Protein AF-A0A2M7W6X8-F1 (afdb_monomer_lite)

Structure (mmCIF, N/CA/C/O backbone):
data_AF-A0A2M7W6X8-F1
#
_entry.id   AF-A0A2M7W6X8-F1
#
loop_
_atom_site.group_PDB
_atom_site.id
_atom_site.type_symbol
_atom_site.label_atom_id
_atom_site.label_alt_id
_atom_site.label_comp_id
_atom_site.label_asym_id
_atom_site.label_entity_id
_atom_site.label_seq_id
_atom_site.pdbx_PDB_ins_code
_atom_site.Cartn_x
_atom_site.Cartn_y
_atom_site.Cartn_z
_atom_site.occupancy
_atom_site.B_iso_or_equiv
_atom_site.auth_seq_id
_atom_site.auth_comp_id
_atom_site.auth_asym_id
_atom_site.auth_atom_id
_atom_site.pdbx_PDB_model_num
ATOM 1 N N . MET A 1 1 ? -11.331 3.456 -8.101 1.00 62.81 1 MET A N 1
ATOM 2 C CA . MET A 1 1 ? -9.957 2.945 -7.895 1.00 62.81 1 MET A CA 1
ATOM 3 C C . MET A 1 1 ? -10.011 2.238 -6.554 1.00 62.81 1 MET A C 1
ATOM 5 O O . MET A 1 1 ? -10.467 2.888 -5.630 1.00 62.81 1 MET A O 1
ATOM 9 N N . ASN A 1 2 ? -9.707 0.939 -6.472 1.00 88.06 2 ASN A N 1
ATOM 10 C CA . ASN A 1 2 ? -9.839 0.205 -5.204 1.00 88.06 2 ASN A CA 1
ATOM 11 C C . ASN A 1 2 ? -8.715 0.594 -4.222 1.00 88.06 2 ASN A C 1
ATOM 13 O O . ASN A 1 2 ? -7.694 1.155 -4.641 1.00 88.06 2 ASN A O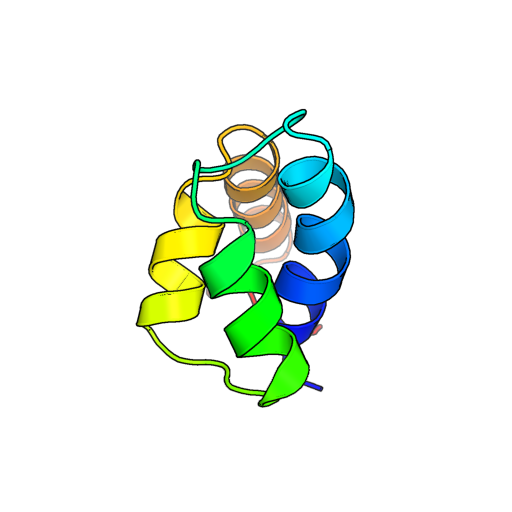 1
ATOM 17 N N . GLY A 1 3 ? -8.902 0.319 -2.930 1.00 93.19 3 GLY A N 1
ATOM 18 C CA . GLY A 1 3 ? -7.981 0.777 -1.883 1.00 93.19 3 GLY A CA 1
ATOM 19 C C . GLY A 1 3 ? -6.584 0.162 -2.006 1.00 93.19 3 GLY A C 1
ATOM 20 O O . GLY A 1 3 ? -5.586 0.844 -1.779 1.00 93.19 3 GLY A O 1
ATOM 21 N N . LEU A 1 4 ? -6.480 -1.058 -2.543 1.00 94.56 4 LEU A N 1
ATOM 22 C CA . LEU A 1 4 ? -5.203 -1.698 -2.871 1.00 94.56 4 LEU A CA 1
ATOM 23 C C . LEU A 1 4 ? -4.403 -0.914 -3.933 1.00 94.56 4 LEU A C 1
ATOM 25 O O . LEU A 1 4 ? -3.218 -0.634 -3.747 1.00 94.56 4 LEU A O 1
ATOM 29 N N . SER A 1 5 ? -5.046 -0.501 -5.033 1.00 93.62 5 SER A N 1
ATOM 30 C CA . SER A 1 5 ? -4.430 0.353 -6.061 1.00 93.62 5 SER A CA 1
ATOM 31 C C . SER A 1 5 ? -4.067 1.735 -5.520 1.00 93.62 5 SER A C 1
ATOM 33 O O . SER A 1 5 ? -3.035 2.296 -5.894 1.00 93.62 5 SER A O 1
ATOM 35 N N . LEU A 1 6 ? -4.905 2.294 -4.642 1.00 94.25 6 LEU A N 1
ATOM 36 C CA . LEU A 1 6 ? -4.642 3.580 -4.002 1.00 94.25 6 LEU A CA 1
ATOM 37 C C . LEU A 1 6 ? -3.394 3.503 -3.115 1.00 94.25 6 LEU A C 1
ATOM 39 O O . LEU A 1 6 ? -2.501 4.343 -3.232 1.00 94.25 6 LEU A O 1
ATOM 43 N N . CYS A 1 7 ? -3.307 2.462 -2.289 1.00 95.19 7 CYS A N 1
ATOM 44 C CA . CYS A 1 7 ? -2.163 2.180 -1.436 1.00 95.19 7 CYS A CA 1
ATOM 45 C C . CYS A 1 7 ? -0.882 2.014 -2.267 1.00 95.19 7 CYS A C 1
ATOM 47 O O . CYS A 1 7 ? 0.108 2.702 -2.018 1.00 95.19 7 CYS A O 1
ATOM 49 N N . ALA A 1 8 ? -0.926 1.204 -3.331 1.00 95.12 8 ALA A N 1
ATOM 50 C CA . ALA A 1 8 ? 0.205 1.007 -4.237 1.00 95.12 8 ALA A CA 1
ATOM 51 C C . ALA A 1 8 ? 0.710 2.316 -4.861 1.00 95.12 8 ALA A C 1
ATOM 53 O O . ALA A 1 8 ? 1.920 2.534 -4.962 1.00 95.12 8 ALA A O 1
ATOM 54 N N . ARG A 1 9 ? -0.203 3.223 -5.231 1.00 94.31 9 ARG A N 1
ATOM 55 C CA . ARG A 1 9 ? 0.146 4.532 -5.800 1.00 94.31 9 ARG A CA 1
ATOM 56 C C . ARG A 1 9 ? 0.959 5.380 -4.821 1.00 94.31 9 ARG A C 1
ATOM 58 O O . ARG A 1 9 ? 1.916 6.027 -5.239 1.00 94.31 9 ARG A O 1
ATOM 65 N N . TYR A 1 10 ? 0.602 5.372 -3.537 1.00 93.56 10 TYR A N 1
ATOM 66 C CA . TYR A 1 10 ? 1.339 6.108 -2.504 1.00 93.56 10 TYR A CA 1
ATOM 67 C C . TYR A 1 10 ? 2.612 5.387 -2.048 1.00 93.56 10 TYR A C 1
ATOM 69 O O . TYR A 1 10 ? 3.607 6.044 -1.745 1.00 93.56 10 TYR A O 1
ATOM 77 N N . ALA A 1 11 ? 2.620 4.054 -2.066 1.00 94.38 11 ALA A N 1
ATOM 78 C CA . ALA A 1 11 ? 3.786 3.240 -1.741 1.00 94.38 11 ALA A CA 1
ATOM 79 C C . ALA A 1 11 ? 4.900 3.328 -2.805 1.00 94.38 11 ALA A C 1
ATOM 81 O O . ALA A 1 11 ? 6.074 3.122 -2.492 1.00 94.38 11 ALA A O 1
ATOM 82 N N . PHE A 1 12 ? 4.564 3.667 -4.056 1.00 93.94 12 PHE A N 1
ATOM 83 C CA . PHE A 1 12 ? 5.513 3.681 -5.172 1.00 93.94 12 PHE A CA 1
ATOM 84 C C . PHE A 1 12 ? 6.686 4.644 -4.987 1.00 93.94 12 PHE A C 1
ATOM 86 O O . PHE A 1 12 ? 7.831 4.229 -5.131 1.00 93.94 12 PHE A O 1
ATOM 93 N N . ALA A 1 13 ? 6.434 5.912 -4.654 1.00 92.81 13 ALA A N 1
ATOM 94 C CA . ALA A 1 13 ? 7.498 6.908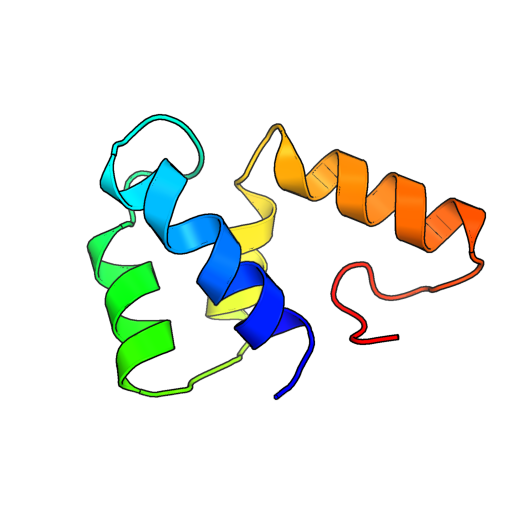 -4.522 1.00 92.81 13 ALA A CA 1
ATOM 95 C C . ALA A 1 13 ? 8.554 6.539 -3.453 1.00 92.81 13 ALA A C 1
ATOM 97 O O . ALA A 1 13 ? 9.740 6.492 -3.797 1.00 92.81 13 ALA A O 1
ATOM 98 N N . PRO A 1 14 ? 8.187 6.222 -2.192 1.00 90.69 14 PRO A N 1
ATOM 99 C CA . PRO A 1 14 ? 9.173 5.826 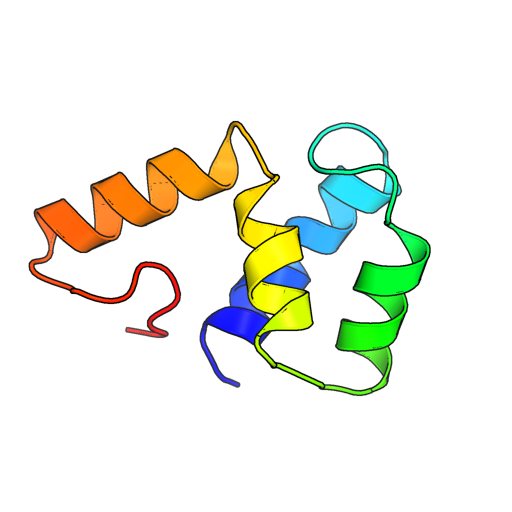-1.186 1.00 90.69 14 PRO A CA 1
ATOM 100 C C . PRO A 1 14 ? 9.862 4.496 -1.523 1.00 90.69 14 PRO A C 1
ATOM 102 O O . PRO A 1 14 ? 11.035 4.326 -1.190 1.00 90.69 14 PRO A O 1
ATOM 105 N N . ASN A 1 15 ? 9.184 3.576 -2.217 1.00 92.50 15 ASN A N 1
ATOM 106 C CA . ASN A 1 15 ? 9.787 2.316 -2.646 1.00 92.50 15 ASN A CA 1
ATOM 107 C C . ASN A 1 15 ? 10.782 2.490 -3.797 1.00 92.50 15 ASN A C 1
ATOM 109 O O . ASN A 1 15 ? 11.883 1.942 -3.758 1.00 92.50 15 ASN A O 1
ATOM 113 N N . TYR A 1 16 ? 10.443 3.301 -4.798 1.00 91.31 16 TYR A N 1
ATOM 114 C CA . TYR A 1 16 ? 11.318 3.628 -5.922 1.00 91.31 16 TYR A CA 1
ATOM 115 C C . TYR A 1 16 ? 12.599 4.338 -5.463 1.00 91.31 16 TYR A C 1
ATOM 117 O O . TYR A 1 16 ? 13.688 4.028 -5.943 1.00 91.31 16 TYR A O 1
ATOM 125 N N . LEU A 1 17 ? 12.484 5.229 -4.472 1.00 91.75 17 LEU A N 1
ATOM 126 C CA . LEU A 1 17 ? 13.613 5.931 -3.851 1.00 91.75 17 LEU A CA 1
ATOM 127 C C . LEU A 1 17 ? 14.371 5.094 -2.804 1.00 91.75 17 LEU A C 1
ATOM 129 O O . LEU A 1 17 ? 15.339 5.582 -2.226 1.00 91.75 17 LEU A O 1
ATOM 133 N N . LYS A 1 18 ? 13.963 3.836 -2.577 1.00 88.44 18 LYS A N 1
ATOM 134 C CA . LYS A 1 18 ? 14.562 2.897 -1.611 1.00 88.44 18 LYS A CA 1
ATOM 135 C C . LYS A 1 18 ? 14.520 3.361 -0.149 1.00 88.44 18 LYS A C 1
ATOM 137 O O . LYS A 1 18 ? 15.359 2.957 0.650 1.00 88.44 18 LYS A O 1
ATOM 142 N N . TYR A 1 19 ? 13.537 4.180 0.215 1.00 87.69 19 TYR A N 1
ATOM 143 C CA . TYR A 1 19 ? 13.324 4.589 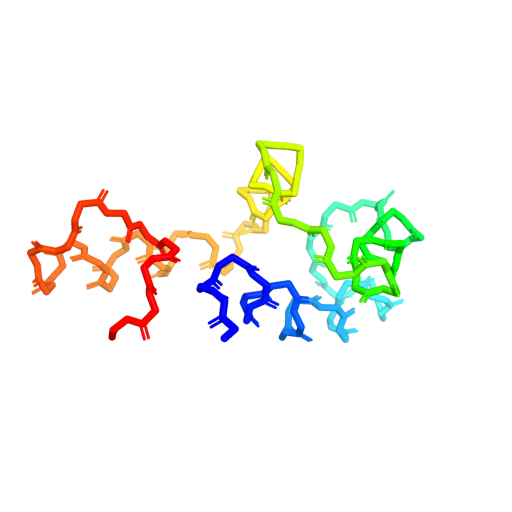1.604 1.00 87.69 19 TYR A CA 1
ATOM 144 C C . TYR A 1 19 ? 12.516 3.563 2.405 1.00 87.69 19 TYR A C 1
ATOM 146 O O . TYR A 1 19 ? 12.718 3.448 3.610 1.00 87.69 19 TYR A O 1
ATOM 154 N N . CYS A 1 20 ? 11.588 2.838 1.768 1.00 86.38 20 CYS A N 1
ATOM 155 C CA . CYS A 1 20 ? 10.714 1.879 2.450 1.00 86.38 20 CYS A CA 1
ATOM 156 C C . CYS A 1 20 ? 10.193 0.777 1.510 1.00 86.38 20 CYS A C 1
ATOM 158 O O . CYS A 1 20 ? 10.046 0.983 0.304 1.00 86.38 20 CYS A O 1
ATOM 160 N N . GLY A 1 21 ? 9.846 -0.376 2.084 1.00 86.06 21 GLY A N 1
ATOM 161 C CA . GLY A 1 21 ? 9.250 -1.509 1.380 1.00 86.06 21 GLY A CA 1
ATOM 162 C C . GLY A 1 21 ? 10.279 -2.480 0.787 1.00 86.06 21 GLY A C 1
ATOM 163 O O . GLY A 1 21 ? 11.486 -2.266 0.900 1.00 86.06 21 GLY A O 1
ATOM 164 N N . PRO A 1 22 ? 9.811 -3.571 0.161 1.00 86.00 22 PRO A N 1
ATOM 165 C CA . PRO A 1 22 ? 10.671 -4.615 -0.388 1.00 86.00 22 PRO A CA 1
ATOM 166 C C . PRO A 1 22 ? 11.450 -4.129 -1.622 1.00 86.00 22 PRO A C 1
ATOM 168 O O . PRO A 1 22 ? 11.010 -3.211 -2.317 1.00 86.00 22 PRO A O 1
ATOM 171 N N . ASP A 1 23 ? 12.562 -4.795 -1.955 1.00 86.94 23 ASP A N 1
ATOM 172 C CA . ASP A 1 23 ? 13.357 -4.542 -3.175 1.00 86.94 23 ASP A CA 1
ATOM 173 C C . ASP A 1 23 ? 12.645 -5.079 -4.439 1.00 86.94 23 ASP A C 1
ATOM 175 O O . ASP A 1 23 ? 13.098 -5.998 -5.118 1.00 86.94 23 ASP A O 1
ATOM 179 N N . LYS A 1 24 ? 11.438 -4.559 -4.690 1.00 87.12 24 LYS A N 1
ATOM 180 C CA . LYS A 1 24 ? 10.479 -4.977 -5.729 1.00 87.12 24 LYS A CA 1
ATOM 181 C C . LYS A 1 24 ? 9.849 -3.771 -6.441 1.00 87.12 24 LYS A C 1
ATOM 183 O O . LYS A 1 24 ? 8.741 -3.829 -6.963 1.00 87.12 24 LYS A O 1
ATOM 188 N N . ASN A 1 25 ? 10.590 -2.675 -6.528 1.00 86.56 25 ASN A N 1
ATOM 189 C CA . ASN A 1 25 ? 10.175 -1.394 -7.111 1.00 86.56 25 ASN A CA 1
ATOM 190 C C . ASN A 1 25 ? 9.750 -1.512 -8.583 1.00 86.56 25 ASN A C 1
ATOM 192 O O . ASN A 1 25 ? 8.798 -0.854 -9.002 1.00 86.56 25 ASN A O 1
ATOM 196 N N . ARG A 1 26 ? 10.391 -2.394 -9.365 1.00 88.94 26 ARG A N 1
ATOM 197 C CA . ARG A 1 26 ? 9.967 -2.689 -10.748 1.00 88.94 26 ARG A CA 1
ATOM 198 C C . ARG A 1 26 ? 8.642 -3.447 -10.825 1.00 88.94 26 ARG A C 1
ATOM 200 O O . ARG A 1 26 ? 7.836 -3.154 -11.701 1.00 88.94 26 ARG A O 1
ATOM 207 N N . GLU A 1 27 ? 8.412 -4.395 -9.922 1.00 91.38 27 GLU A N 1
ATOM 208 C CA . GLU A 1 27 ? 7.145 -5.131 -9.863 1.00 91.38 27 GLU A CA 1
ATOM 209 C C . GLU A 1 27 ? 6.001 -4.196 -9.440 1.00 91.38 27 GLU A C 1
ATOM 211 O O . GLU A 1 27 ? 4.961 -4.181 -10.094 1.00 91.38 27 GLU A O 1
ATOM 216 N N . LEU A 1 28 ? 6.214 -3.347 -8.425 1.00 91.69 28 LEU A N 1
ATOM 217 C CA . LEU A 1 28 ? 5.227 -2.350 -7.992 1.00 91.69 28 LEU A CA 1
ATOM 218 C C . LEU A 1 28 ? 4.875 -1.359 -9.116 1.00 91.69 28 LEU A C 1
ATOM 220 O O . LEU A 1 28 ? 3.704 -1.035 -9.312 1.00 91.69 28 LEU A O 1
ATOM 224 N N . ALA A 1 29 ? 5.870 -0.928 -9.901 1.00 91.75 29 ALA A N 1
ATOM 225 C CA . ALA A 1 29 ? 5.645 -0.118 -11.099 1.00 91.75 29 ALA A CA 1
ATOM 226 C C . ALA A 1 29 ? 4.767 -0.845 -12.133 1.00 91.75 29 ALA A C 1
ATOM 228 O O . ALA A 1 29 ? 3.887 -0.230 -12.731 1.00 91.75 29 ALA A O 1
ATOM 229 N N . GLY A 1 30 ? 4.986 -2.150 -12.322 1.00 93.75 30 GLY A N 1
ATOM 230 C CA . GLY A 1 30 ? 4.192 -2.994 -13.215 1.00 93.75 30 GLY A CA 1
ATOM 231 C C . GLY A 1 30 ? 2.723 -3.067 -12.799 1.00 93.75 30 GLY A C 1
ATOM 232 O O . GLY A 1 30 ? 1.845 -2.840 -13.631 1.00 93.75 30 GLY A O 1
ATOM 233 N N . TYR A 1 31 ? 2.442 -3.291 -11.510 1.00 93.75 31 TYR A N 1
ATOM 234 C CA . TYR A 1 31 ? 1.068 -3.284 -10.989 1.00 93.75 31 TYR A CA 1
ATOM 235 C C . TYR A 1 31 ? 0.351 -1.957 -11.269 1.00 93.75 31 TYR A C 1
ATOM 237 O O . TYR A 1 31 ? -0.799 -1.960 -11.708 1.00 93.75 31 TYR A O 1
ATOM 245 N N . LEU A 1 32 ? 1.041 -0.824 -11.090 1.00 91.81 32 LEU A N 1
ATOM 246 C CA . LEU A 1 32 ? 0.485 0.498 -11.388 1.00 91.81 32 LEU A CA 1
ATOM 247 C C . LEU A 1 32 ? 0.268 0.727 -12.887 1.00 91.81 32 LEU A C 1
ATOM 249 O O . LEU A 1 32 ? -0.794 1.206 -13.281 1.00 91.81 32 LEU A O 1
ATOM 253 N N . ALA A 1 33 ? 1.240 0.360 -13.725 1.00 94.06 33 ALA A N 1
ATOM 254 C CA . ALA A 1 33 ? 1.153 0.524 -15.175 1.00 94.06 33 ALA A CA 1
ATOM 255 C C . ALA A 1 33 ? 0.008 -0.297 -15.788 1.00 94.06 33 ALA A C 1
ATOM 257 O O . ALA A 1 33 ? -0.665 0.167 -16.707 1.00 94.06 33 ALA A O 1
ATOM 258 N N . HIS A 1 34 ? -0.240 -1.496 -15.257 1.00 93.56 34 HIS A N 1
ATOM 259 C CA . HIS A 1 34 ? -1.302 -2.386 -15.725 1.00 93.56 34 HIS A CA 1
ATOM 260 C C . HIS A 1 34 ? -2.623 -2.226 -14.962 1.00 93.56 34 HIS A C 1
ATOM 262 O O . HIS A 1 34 ? -3.594 -2.898 -15.299 1.00 93.56 34 HIS A O 1
ATOM 268 N N . SER A 1 35 ? -2.684 -1.337 -13.961 1.00 90.94 35 SER A N 1
ATOM 269 C CA . SER A 1 35 ? -3.854 -1.161 -13.084 1.00 90.94 35 SER A CA 1
ATOM 270 C C . SER A 1 35 ? -4.358 -2.484 -12.481 1.00 90.94 35 SER A C 1
ATOM 272 O O . SER A 1 35 ? -5.562 -2.706 -12.361 1.00 90.94 35 SER A O 1
ATOM 274 N N . VAL A 1 36 ? -3.429 -3.374 -12.119 1.00 93.25 36 VAL A N 1
ATOM 275 C CA . VAL A 1 36 ? -3.726 -4.688 -11.533 1.00 93.25 36 VAL A CA 1
ATOM 276 C C . VAL A 1 36 ? -3.703 -4.576 -10.013 1.00 93.25 36 VAL A C 1
ATOM 278 O O . VAL A 1 36 ? -2.781 -4.006 -9.436 1.00 93.25 36 VAL A O 1
ATOM 281 N N . ALA A 1 37 ? -4.718 -5.142 -9.366 1.00 92.12 37 ALA A N 1
ATOM 282 C CA . ALA A 1 37 ? -4.838 -5.212 -7.918 1.00 92.12 37 ALA A CA 1
ATOM 283 C C . ALA A 1 37 ? -5.296 -6.617 -7.523 1.00 92.12 37 ALA A C 1
ATOM 285 O O . ALA A 1 37 ? -6.481 -6.935 -7.600 1.00 92.12 37 ALA A O 1
ATOM 286 N N . ASP A 1 38 ? -4.339 -7.457 -7.144 1.00 93.75 38 ASP A N 1
ATOM 287 C CA . ASP A 1 38 ? -4.548 -8.863 -6.811 1.00 93.75 38 ASP A CA 1
ATOM 288 C C . ASP A 1 38 ? -3.851 -9.243 -5.491 1.00 93.75 38 ASP A C 1
ATOM 290 O O . ASP A 1 38 ? -3.272 -8.407 -4.790 1.00 93.75 38 ASP A O 1
ATOM 294 N N . ALA A 1 39 ? -3.900 -10.531 -5.143 1.00 93.50 39 ALA A N 1
ATOM 295 C CA . ALA A 1 39 ? -3.248 -11.051 -3.946 1.00 93.50 39 ALA A CA 1
ATOM 296 C C . ALA A 1 39 ? -1.718 -10.859 -3.961 1.00 93.50 39 ALA A C 1
ATOM 298 O O . ALA A 1 39 ? -1.113 -10.712 -2.901 1.00 93.50 39 ALA A O 1
ATOM 299 N N . GLY A 1 40 ? -1.086 -10.830 -5.139 1.00 94.00 40 GLY A N 1
ATOM 300 C CA . GLY A 1 40 ? 0.348 -10.588 -5.275 1.00 94.00 40 GLY A CA 1
ATOM 301 C C . GLY A 1 40 ? 0.720 -9.158 -4.891 1.00 94.00 40 GLY A C 1
ATOM 302 O O . GLY A 1 40 ? 1.684 -8.952 -4.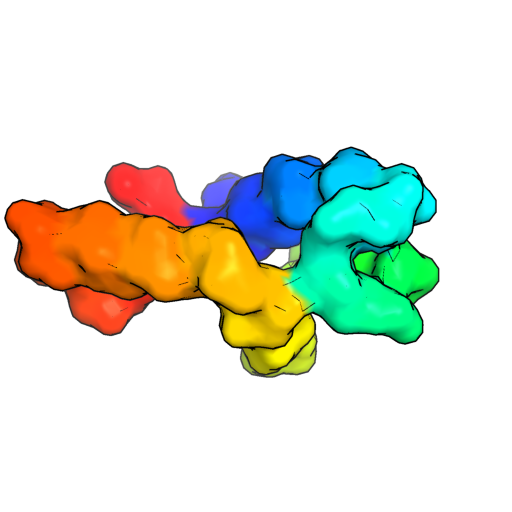148 1.00 94.00 40 GLY A O 1
ATOM 303 N N . LEU A 1 41 ? -0.082 -8.179 -5.322 1.00 94.62 41 LEU A N 1
ATOM 304 C CA . LEU A 1 41 ? 0.068 -6.791 -4.891 1.00 94.62 41 LEU A CA 1
ATOM 305 C C . LEU A 1 41 ? -0.143 -6.652 -3.379 1.00 94.62 41 LEU A C 1
ATOM 307 O O . LEU A 1 41 ? 0.664 -6.001 -2.716 1.00 94.62 41 LEU A O 1
ATOM 311 N N . LYS A 1 42 ? -1.174 -7.303 -2.821 1.00 95.38 42 LYS A N 1
ATOM 312 C CA . LYS A 1 42 ? -1.432 -7.290 -1.371 1.00 95.38 42 LYS A CA 1
ATOM 313 C C . LYS A 1 42 ? -0.219 -7.796 -0.585 1.00 95.38 42 LYS A C 1
ATOM 315 O O . LYS A 1 42 ? 0.315 -7.061 0.240 1.00 95.38 42 LYS A O 1
ATOM 320 N N . LEU A 1 43 ? 0.294 -8.981 -0.922 1.00 94.25 43 LEU A N 1
ATOM 321 C CA . LEU A 1 43 ? 1.477 -9.561 -0.274 1.00 94.25 43 LEU A CA 1
ATOM 322 C C . LEU A 1 43 ? 2.715 -8.657 -0.354 1.00 94.25 43 LEU A C 1
ATOM 324 O O . LEU A 1 43 ? 3.566 -8.699 0.532 1.00 94.25 43 LEU A O 1
ATOM 328 N N . MET A 1 44 ? 2.846 -7.850 -1.411 1.00 93.88 44 MET A N 1
ATOM 329 C CA . MET A 1 44 ? 3.931 -6.877 -1.525 1.00 93.88 44 MET A CA 1
ATOM 330 C C . MET A 1 44 ? 3.741 -5.687 -0.582 1.00 93.88 44 MET A C 1
ATOM 332 O O . MET A 1 44 ? 4.699 -5.272 0.071 1.00 93.88 44 MET A O 1
ATOM 336 N N . LEU A 1 45 ? 2.525 -5.143 -0.505 1.00 95.12 45 LEU A N 1
ATOM 337 C CA . LEU A 1 45 ? 2.197 -4.003 0.353 1.00 95.12 45 LEU A CA 1
ATOM 338 C C . LEU A 1 45 ? 2.305 -4.358 1.842 1.00 95.12 45 LEU A C 1
ATOM 340 O O . LEU A 1 45 ? 2.773 -3.538 2.629 1.00 95.12 45 LEU A O 1
ATOM 344 N N . GLU A 1 46 ? 1.997 -5.601 2.216 1.00 95.38 46 GLU A N 1
ATOM 345 C CA . GLU A 1 46 ? 2.197 -6.130 3.574 1.00 95.38 46 GLU A CA 1
ATOM 346 C C . GLU A 1 46 ? 3.670 -6.113 4.028 1.00 95.38 46 GLU A C 1
ATOM 348 O O . GLU A 1 46 ? 3.957 -6.131 5.224 1.00 95.38 46 GLU A O 1
ATOM 353 N N . LYS A 1 47 ? 4.635 -6.055 3.097 1.00 94.44 47 LYS A N 1
ATOM 354 C CA . LYS A 1 47 ? 6.075 -5.974 3.415 1.00 94.44 47 LYS A CA 1
ATOM 355 C C . LYS A 1 47 ? 6.562 -4.561 3.735 1.00 94.44 47 LYS A C 1
ATOM 357 O O . LYS A 1 47 ? 7.743 -4.383 4.024 1.00 94.44 47 LYS A O 1
ATOM 362 N N . PHE A 1 48 ? 5.701 -3.550 3.679 1.00 94.12 48 PHE A N 1
ATOM 363 C CA . PHE A 1 48 ? 6.067 -2.201 4.101 1.00 94.12 48 PHE A CA 1
ATOM 364 C C . PHE A 1 48 ? 5.954 -2.088 5.622 1.00 94.12 48 PHE A C 1
ATOM 366 O O . PHE A 1 48 ? 4.888 -1.794 6.156 1.00 94.12 48 PHE A O 1
ATOM 373 N N . GLU A 1 49 ? 7.081 -2.280 6.306 1.00 90.69 49 GLU A N 1
ATOM 374 C CA . GLU A 1 49 ? 7.171 -2.362 7.773 1.00 90.69 49 GLU A CA 1
ATOM 375 C C . GLU A 1 49 ? 6.625 -1.137 8.516 1.00 90.69 49 GLU A C 1
ATOM 377 O O . GLU A 1 49 ? 6.153 -1.268 9.638 1.00 90.69 49 GLU A O 1
ATOM 382 N N . ALA A 1 50 ? 6.664 0.049 7.905 1.00 89.94 50 ALA A N 1
ATOM 383 C CA . ALA A 1 50 ? 6.058 1.244 8.486 1.00 89.94 50 ALA A CA 1
ATOM 384 C C . ALA A 1 50 ? 4.577 1.373 8.099 1.00 89.94 50 ALA A C 1
ATOM 386 O O . ALA A 1 50 ? 3.714 1.516 8.955 1.00 89.94 50 ALA A O 1
ATOM 387 N N . MET A 1 51 ? 4.271 1.320 6.802 1.00 94.88 51 MET A N 1
ATOM 388 C CA . MET A 1 51 ? 2.932 1.607 6.278 1.00 94.88 51 MET A CA 1
ATOM 389 C C . MET A 1 51 ? 1.888 0.573 6.716 1.00 94.88 51 MET A C 1
ATOM 391 O O . MET A 1 51 ? 0.795 0.953 7.130 1.00 94.88 51 MET A O 1
ATOM 395 N N . TYR A 1 52 ? 2.209 -0.720 6.623 1.00 95.94 52 TYR A N 1
ATOM 396 C CA . TYR A 1 52 ? 1.234 -1.787 6.833 1.00 95.94 52 TYR A CA 1
ATOM 397 C C . TYR A 1 52 ? 0.702 -1.839 8.278 1.00 95.94 52 TYR A C 1
ATOM 399 O O . TYR A 1 52 ? -0.519 -1.821 8.440 1.00 95.94 52 TYR A O 1
ATOM 407 N N . PRO A 1 53 ? 1.540 -1.767 9.335 1.00 95.94 53 PRO A N 1
ATOM 408 C CA . PRO A 1 53 ? 1.034 -1.706 10.708 1.00 95.94 53 PRO A CA 1
ATOM 409 C C . PRO A 1 53 ? 0.136 -0.494 10.983 1.00 95.94 53 PRO A C 1
ATOM 411 O O . PRO A 1 53 ? -0.824 -0.602 11.745 1.00 95.94 53 PRO A O 1
ATOM 414 N N . TYR A 1 54 ? 0.406 0.656 10.354 1.00 95.56 54 TYR A N 1
ATOM 415 C CA . TYR A 1 54 ? -0.462 1.828 10.492 1.00 95.56 54 TYR A CA 1
ATOM 416 C C . TYR A 1 54 ? -1.821 1.625 9.822 1.00 95.56 54 TYR A C 1
ATOM 418 O O . TYR A 1 54 ? -2.831 2.000 10.412 1.00 95.56 54 TYR A O 1
ATOM 426 N N . LEU A 1 55 ? -1.871 1.007 8.639 1.00 95.81 55 LEU A N 1
ATOM 427 C CA . LEU A 1 55 ? -3.140 0.674 7.984 1.00 95.81 55 LEU A CA 1
ATOM 428 C C . LEU A 1 55 ? -3.969 -0.289 8.838 1.00 95.81 55 LEU A C 1
ATOM 430 O O . LEU A 1 55 ? -5.149 -0.035 9.067 1.00 95.81 55 LEU A O 1
ATOM 434 N N . GLN A 1 56 ? -3.337 -1.325 9.398 1.00 97.12 56 GLN A N 1
ATOM 435 C CA . GLN A 1 56 ? -3.997 -2.253 10.320 1.00 97.12 56 GLN A CA 1
ATOM 436 C C . GLN A 1 56 ? -4.553 -1.536 11.556 1.00 97.12 56 GLN A C 1
ATOM 438 O O . GLN A 1 56 ? -5.698 -1.761 11.945 1.00 97.12 56 GLN A O 1
ATOM 443 N N . LEU A 1 57 ? -3.764 -0.643 12.162 1.00 97.50 57 LEU A N 1
ATOM 444 C CA . LEU A 1 57 ? -4.190 0.134 13.324 1.00 97.50 57 LEU A CA 1
ATOM 445 C C . LEU A 1 57 ? -5.376 1.048 12.988 1.00 97.50 57 LEU A C 1
ATOM 447 O O . LEU A 1 57 ? -6.337 1.110 13.753 1.00 97.50 57 LEU A O 1
ATOM 451 N N . ILE A 1 58 ? -5.321 1.765 11.865 1.00 95.62 58 ILE A N 1
ATOM 452 C CA . ILE A 1 58 ? -6.396 2.666 11.430 1.00 95.62 58 ILE A CA 1
ATOM 453 C C . ILE A 1 58 ? -7.670 1.867 11.156 1.00 95.62 58 ILE A C 1
ATOM 455 O O . ILE A 1 58 ? -8.724 2.220 11.686 1.00 95.62 58 ILE A O 1
ATOM 459 N N . ALA A 1 59 ? -7.577 0.778 10.393 1.00 96.44 59 ALA A N 1
ATOM 460 C CA . ALA A 1 59 ? -8.716 -0.072 10.071 1.00 96.44 59 ALA A CA 1
ATOM 461 C C . ALA A 1 59 ? -9.362 -0.638 11.342 1.00 96.44 59 ALA A C 1
ATOM 463 O O . ALA A 1 59 ? -10.567 -0.482 11.547 1.00 96.44 59 ALA A O 1
ATOM 464 N N . HIS A 1 60 ? -8.549 -1.163 12.264 1.00 97.56 60 HIS A N 1
ATOM 465 C CA . HIS A 1 60 ? -9.018 -1.662 13.553 1.00 97.56 60 HIS A CA 1
ATOM 466 C C . HIS A 1 60 ? -9.778 -0.600 14.362 1.00 97.56 60 HIS A C 1
ATOM 468 O O . HIS A 1 60 ? -10.891 -0.858 14.819 1.00 97.56 60 HIS A O 1
ATOM 474 N N . ASN A 1 61 ? -9.221 0.609 14.501 1.00 97.81 61 ASN A N 1
ATOM 475 C CA . ASN A 1 61 ? -9.862 1.698 15.253 1.00 97.81 61 ASN A CA 1
ATOM 476 C C . ASN A 1 61 ? -11.165 2.202 14.611 1.00 97.81 61 ASN A C 1
ATOM 478 O O . ASN A 1 61 ? -11.982 2.811 15.297 1.00 97.81 61 ASN A O 1
ATOM 482 N N . ASN A 1 62 ? -11.373 1.941 13.319 1.00 96.62 62 ASN A N 1
ATOM 483 C CA . ASN A 1 62 ? -12.591 2.301 12.594 1.00 96.62 62 ASN A CA 1
ATOM 484 C C . ASN A 1 62 ? -13.551 1.112 12.397 1.00 96.62 62 ASN A C 1
ATOM 486 O O . ASN A 1 62 ? -14.571 1.255 11.727 1.00 96.62 62 ASN A O 1
ATOM 490 N N . GLY A 1 63 ? -13.256 -0.062 12.970 1.00 96.75 63 GLY A N 1
ATOM 491 C CA . GLY A 1 63 ? -14.085 -1.261 12.802 1.00 96.75 63 GLY A CA 1
ATOM 492 C C . GLY A 1 63 ? -14.091 -1.812 11.371 1.00 96.75 63 GLY A C 1
ATOM 493 O O . GLY A 1 63 ? -15.046 -2.476 10.967 1.00 96.75 63 GLY A O 1
ATOM 494 N N . ILE A 1 64 ? -13.044 -1.527 10.597 1.00 96.56 64 ILE A N 1
ATOM 495 C CA . ILE A 1 64 ? -12.859 -2.002 9.228 1.00 96.56 64 ILE A CA 1
ATOM 496 C C . ILE A 1 64 ? -12.006 -3.274 9.275 1.00 96.56 64 ILE A C 1
ATOM 498 O O . ILE A 1 64 ? -10.930 -3.293 9.867 1.00 96.56 64 ILE A O 1
ATOM 502 N N . GLY A 1 65 ? -12.515 -4.353 8.676 1.00 93.56 65 GLY A N 1
ATOM 503 C CA . GLY A 1 65 ? -11.848 -5.659 8.676 1.00 93.56 65 GLY A CA 1
ATOM 504 C C . GLY A 1 65 ? -10.757 -5.822 7.616 1.00 93.56 65 GLY A C 1
ATOM 505 O O . GLY A 1 65 ? -9.923 -6.707 7.764 1.00 93.56 65 GLY A O 1
ATOM 506 N N . ASP A 1 66 ? -10.775 -4.999 6.565 1.00 93.38 66 ASP A N 1
ATOM 507 C CA . ASP A 1 66 ? -9.755 -4.974 5.515 1.00 93.38 66 ASP A CA 1
ATOM 508 C C . ASP A 1 66 ? -8.939 -3.684 5.618 1.00 93.38 66 ASP A C 1
ATOM 510 O O . ASP A 1 66 ? -9.446 -2.584 5.421 1.00 93.38 66 ASP A O 1
ATOM 514 N N . GLU A 1 67 ? -7.655 -3.809 5.923 1.00 94.69 67 GLU A N 1
ATOM 515 C CA . GLU A 1 67 ? -6.728 -2.684 6.009 1.00 94.69 67 GLU A CA 1
ATOM 516 C C . GLU A 1 67 ? -6.454 -1.975 4.670 1.00 94.69 67 GLU A C 1
ATOM 518 O O . GLU A 1 67 ? -5.868 -0.892 4.660 1.00 94.69 67 GLU A O 1
ATOM 523 N N . PHE A 1 68 ? -6.896 -2.556 3.549 1.00 95.12 68 PHE A N 1
ATOM 524 C CA . PHE A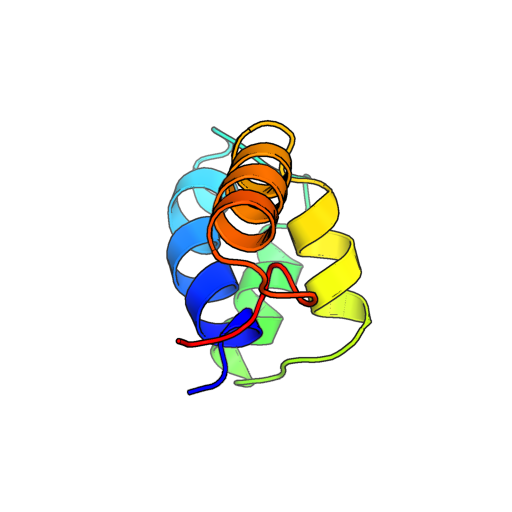 1 68 ? -6.834 -1.958 2.213 1.00 95.12 68 PHE A CA 1
ATOM 525 C C . PHE A 1 68 ? -8.204 -1.531 1.667 1.00 95.12 68 PHE A C 1
ATOM 527 O O . PHE A 1 68 ? -8.341 -1.327 0.457 1.00 95.12 68 PHE A O 1
ATOM 534 N N . ASP A 1 69 ? -9.208 -1.398 2.534 1.00 93.12 69 ASP A N 1
ATOM 535 C CA . ASP A 1 69 ? -10.500 -0.798 2.196 1.00 93.12 69 ASP A CA 1
ATOM 536 C C . ASP A 1 69 ? -10.317 0.652 1.688 1.00 93.12 69 ASP A C 1
ATOM 538 O O . ASP A 1 69 ? -9.360 1.338 2.052 1.00 93.12 69 ASP A O 1
ATOM 542 N N . ASP A 1 70 ? -11.186 1.112 0.785 1.00 89.06 70 ASP A N 1
ATOM 543 C CA . ASP A 1 70 ? -11.090 2.436 0.154 1.00 89.06 70 ASP A CA 1
ATOM 544 C C . ASP A 1 70 ? -11.896 3.541 0.856 1.00 89.06 70 ASP A C 1
ATOM 546 O O . ASP A 1 70 ? -11.889 4.683 0.381 1.00 89.06 70 ASP A O 1
ATOM 550 N N . ARG A 1 71 ? -12.578 3.206 1.956 1.00 83.56 71 ARG A N 1
ATOM 551 C CA . ARG A 1 71 ? -13.430 4.106 2.746 1.00 83.56 71 ARG A CA 1
ATOM 552 C C . ARG A 1 71 ? -12.680 4.960 3.765 1.00 83.56 71 ARG A C 1
ATOM 554 O O . ARG A 1 71 ? -11.656 4.508 4.322 1.00 83.56 71 ARG A O 1
#

Organism: NCBI:txid1974493

Radius of gyration: 11.6 Å; chains: 1; bounding box: 29×18×31 Å

Sequence (71 aa):
MNGLSLCARYAFAPNYLKYCGPDKNRELAGYLAHSVADAGLKLMLEKFEAMYPYLQLIAHNNGIGDEFDDR

pLDDT: mean 92.48, std 4.76, range [62.81, 97.81]

Secondary structure (DSSP, 8-state):
--HHHHHHHHHHHHHHTTSSS-S-HHHHHHHHHTT--SHHHHHHHTT-TTHHHHHHHHHHHTT-S-TT---

Foldseek 3Di:
DFLLLVLLVVVQPCVVVVNWFDVCNVVSVVCNVVVPRDPVSVVRSCRGPPPNVVLVVVCVVVVHPDSSGPD

InterPro domains:
  IPR045660 Protein of unknown function DUF6390 [PF19927] (2-71)